Protein AF-A0A1I6XW20-F1 (afdb_monomer)

Foldseek 3Di:
DPPVLVVLLLLLLVLLLLLLVLQLVVQLLVQLVVCLPPPDALVVSNVCSLVVSVVVSVVVLVVLVVVVVPFDSVDPVRSVVSSVVSVVSSVVSVVVVVCVVVVVVVVPDPSSVVSVVSNCVSCVVVVVVSCCPRVVVSVVVSVVSSVCSVVVVVVVVVVVD

Radius of gyration: 19.35 Å; Cα contacts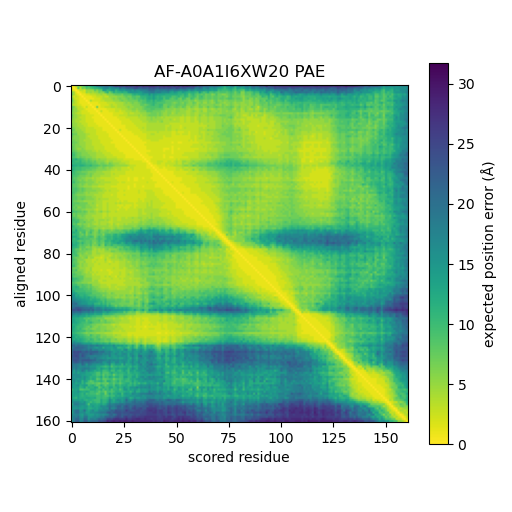 (8 Å, |Δi|>4): 93; chains: 1; bounding box: 54×22×50 Å

Structure (mmCIF, N/CA/C/O backbone):
data_AF-A0A1I6XW20-F1
#
_entry.id   AF-A0A1I6XW20-F1
#
loop_
_atom_site.group_PDB
_atom_site.id
_atom_site.type_symbol
_atom_site.label_atom_id
_atom_site.label_alt_id
_atom_site.label_comp_id
_atom_site.label_asym_id
_atom_site.label_entity_id
_atom_site.label_seq_id
_atom_site.pdbx_PDB_ins_code
_atom_site.Cartn_x
_atom_site.Cartn_y
_atom_site.Cartn_z
_atom_site.occupancy
_atom_site.B_iso_or_equiv
_atom_site.auth_seq_id
_atom_site.auth_comp_id
_atom_site.auth_asym_id
_atom_site.auth_atom_id
_atom_site.pdbx_PDB_model_num
ATOM 1 N N . MET A 1 1 ? -22.582 6.236 25.101 1.00 52.31 1 MET A N 1
ATOM 2 C CA . MET A 1 1 ? -21.215 5.879 24.655 1.00 52.31 1 MET A CA 1
ATOM 3 C C . MET A 1 1 ? -20.241 6.842 25.323 1.00 52.31 1 MET A C 1
ATOM 5 O O . MET A 1 1 ? -20.514 8.036 25.295 1.00 52.31 1 MET A O 1
ATOM 9 N N . THR A 1 2 ? -19.174 6.378 25.984 1.00 62.19 2 THR A N 1
ATOM 10 C CA . THR A 1 2 ? -18.176 7.314 26.531 1.00 62.19 2 THR A CA 1
ATOM 11 C C . THR A 1 2 ? -17.328 7.867 25.378 1.00 62.19 2 THR A C 1
ATOM 13 O O . THR A 1 2 ? -16.893 7.077 24.535 1.00 62.19 2 THR A O 1
ATOM 16 N N . PRO A 1 3 ? -17.060 9.184 25.323 1.00 65.00 3 PRO A N 1
ATOM 17 C CA . PRO A 1 3 ? -16.292 9.811 24.238 1.00 65.00 3 PRO A CA 1
ATOM 18 C C . PRO A 1 3 ? -14.964 9.096 23.936 1.00 65.00 3 PRO A C 1
ATOM 20 O O . PRO A 1 3 ? -14.566 8.939 22.785 1.00 65.00 3 PRO A O 1
ATOM 23 N N . ASN A 1 4 ? -14.322 8.560 24.977 1.00 64.31 4 ASN A N 1
ATOM 24 C CA . ASN A 1 4 ? -13.045 7.853 24.890 1.00 64.31 4 ASN A CA 1
ATOM 25 C C . ASN A 1 4 ? -13.105 6.544 24.079 1.00 64.31 4 ASN A C 1
ATOM 27 O O . ASN A 1 4 ? -12.117 6.189 23.438 1.00 64.31 4 ASN A O 1
ATOM 31 N N . LYS A 1 5 ? -14.240 5.825 24.081 1.00 66.31 5 LYS A N 1
ATOM 32 C CA . LYS A 1 5 ? -14.397 4.576 23.310 1.00 66.31 5 LYS A CA 1
ATOM 33 C C . LYS A 1 5 ? -14.511 4.874 21.813 1.00 66.31 5 LYS A C 1
ATOM 35 O O . LYS A 1 5 ? -13.824 4.251 21.008 1.00 66.31 5 LYS A O 1
ATOM 40 N N . THR A 1 6 ? -15.306 5.883 21.456 1.00 67.00 6 THR A N 1
ATOM 41 C CA . THR A 1 6 ? -15.482 6.346 20.071 1.00 67.00 6 THR A CA 1
ATOM 42 C C . THR A 1 6 ? -14.168 6.854 19.482 1.00 67.00 6 THR A C 1
ATOM 44 O O . THR A 1 6 ? -13.793 6.460 18.380 1.00 67.00 6 THR A O 1
ATOM 47 N N . ILE A 1 7 ? -13.423 7.665 20.242 1.00 67.50 7 ILE A N 1
ATOM 48 C CA . ILE A 1 7 ? -12.107 8.175 19.829 1.00 67.50 7 ILE A CA 1
ATOM 49 C C . ILE A 1 7 ? -11.114 7.023 19.615 1.00 67.50 7 ILE A C 1
ATOM 51 O O . ILE A 1 7 ? -10.390 7.016 18.621 1.00 67.50 7 ILE A O 1
ATOM 55 N N . GLY A 1 8 ? -11.097 6.018 20.498 1.00 66.44 8 GLY A N 1
ATOM 56 C CA . GLY A 1 8 ? -10.204 4.862 20.365 1.00 66.44 8 GLY A CA 1
ATOM 57 C C . GLY A 1 8 ? -10.475 4.013 19.117 1.00 66.44 8 GLY A C 1
ATOM 58 O O . GLY A 1 8 ? -9.537 3.544 18.468 1.00 66.44 8 GLY A O 1
ATOM 59 N N . LEU A 1 9 ? -11.743 3.845 18.741 1.00 69.50 9 LEU A N 1
ATOM 60 C CA . LEU A 1 9 ? -12.136 3.102 17.541 1.00 69.50 9 LEU A CA 1
ATOM 61 C C . LEU A 1 9 ? -11.868 3.879 16.254 1.00 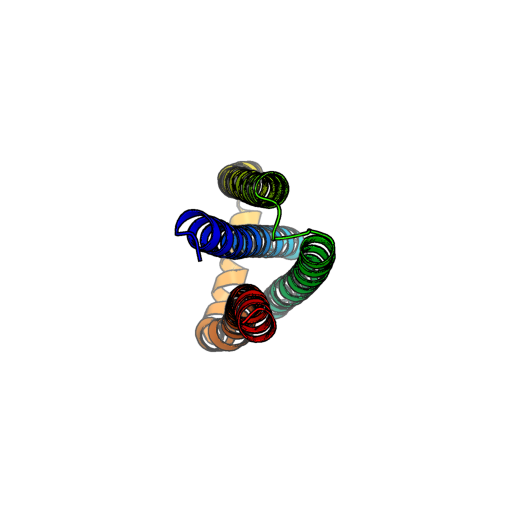69.50 9 LEU A C 1
ATOM 63 O O . LEU A 1 9 ? -11.307 3.312 15.318 1.00 69.50 9 LEU A O 1
ATOM 67 N N . LEU A 1 10 ? -12.188 5.177 16.230 1.00 71.62 10 LEU A N 1
ATOM 68 C CA . LEU A 1 10 ? -11.831 6.057 15.116 1.00 71.62 10 LEU A CA 1
ATOM 69 C C . LEU A 1 10 ? -10.316 6.086 14.911 1.00 71.62 10 LEU A C 1
ATOM 71 O O . LEU A 1 10 ? -9.848 5.877 13.796 1.00 71.62 10 LEU A O 1
ATOM 75 N N . GLY A 1 11 ? -9.545 6.244 15.990 1.00 69.38 11 GLY A N 1
ATOM 76 C CA . GLY A 1 11 ? -8.086 6.184 15.940 1.00 69.38 11 GLY A CA 1
ATOM 77 C C . GLY A 1 11 ? -7.578 4.851 15.388 1.00 69.38 11 GLY A C 1
ATOM 78 O O . GLY A 1 11 ? -6.722 4.833 14.511 1.00 69.38 11 GLY A O 1
ATOM 79 N N . THR A 1 12 ? -8.151 3.729 15.833 1.00 73.31 12 THR A N 1
ATOM 80 C CA . THR A 1 12 ? -7.794 2.395 15.323 1.00 73.31 12 THR A CA 1
ATOM 81 C C . THR A 1 12 ? -8.096 2.253 13.828 1.00 73.31 12 THR A C 1
ATOM 83 O O . THR A 1 12 ? -7.262 1.738 13.087 1.00 73.31 12 THR A O 1
ATOM 86 N N . GLY A 1 13 ? -9.257 2.730 13.369 1.00 73.25 13 GLY A N 1
ATOM 87 C CA . GLY A 1 13 ? -9.634 2.700 11.954 1.00 73.25 13 GLY A CA 1
ATOM 88 C C . GLY A 1 13 ? -8.736 3.576 11.080 1.00 73.25 13 GLY A C 1
ATOM 89 O O . GLY A 1 13 ? -8.285 3.125 10.027 1.00 73.25 13 GLY A O 1
ATOM 90 N N . ILE A 1 14 ? -8.421 4.790 11.541 1.00 77.00 14 ILE A N 1
ATOM 91 C CA . ILE A 1 14 ? -7.526 5.724 10.845 1.00 77.00 14 ILE A CA 1
ATOM 92 C C . ILE A 1 14 ? -6.126 5.124 10.721 1.00 77.00 14 ILE A C 1
ATOM 94 O O . ILE A 1 14 ? -5.604 5.033 9.611 1.00 77.00 14 ILE A O 1
ATOM 98 N N . PHE A 1 15 ? -5.529 4.660 11.824 1.00 74.12 15 PHE A N 1
ATOM 99 C CA . PHE A 1 15 ? -4.183 4.088 11.771 1.00 74.12 15 PHE A CA 1
ATOM 100 C C . PHE A 1 15 ? -4.137 2.797 10.964 1.00 74.12 15 PHE A C 1
ATOM 102 O O . PHE A 1 15 ? -3.188 2.612 10.217 1.00 74.12 15 PHE A O 1
ATOM 109 N N . LEU A 1 16 ? -5.170 1.952 11.008 1.00 78.06 16 LEU A N 1
ATOM 110 C CA . LEU A 1 16 ? -5.253 0.795 10.117 1.00 78.06 16 LEU A CA 1
ATOM 111 C C . LEU A 1 16 ? -5.231 1.216 8.637 1.00 78.06 16 LEU A C 1
ATOM 113 O O . LEU A 1 16 ? -4.486 0.628 7.855 1.00 78.06 16 LEU A O 1
ATOM 117 N N . CYS A 1 17 ? -6.000 2.239 8.251 1.00 76.06 17 CYS A N 1
ATOM 118 C CA . CYS A 1 17 ? -6.006 2.743 6.874 1.00 76.06 17 CYS A CA 1
ATOM 119 C C . CYS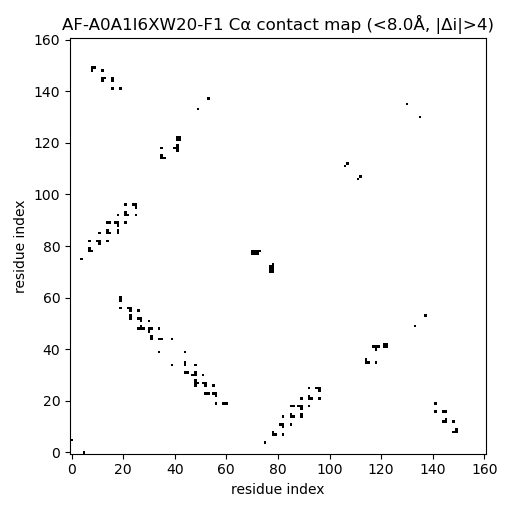 A 1 17 ? -4.643 3.317 6.469 1.00 76.06 17 CYS A C 1
ATOM 121 O O . CYS A 1 17 ? -4.140 2.999 5.391 1.00 76.06 17 CYS A O 1
ATOM 123 N N . LEU A 1 18 ? -4.025 4.114 7.344 1.00 76.81 18 LEU A N 1
ATOM 124 C CA . LEU A 1 18 ? -2.707 4.705 7.110 1.00 76.81 18 LEU A CA 1
ATOM 125 C C . LEU A 1 18 ? -1.606 3.640 7.022 1.00 76.81 18 LEU A C 1
ATOM 127 O O . LEU A 1 18 ? -0.745 3.717 6.151 1.00 76.81 18 LEU A O 1
ATOM 131 N N . THR A 1 19 ? -1.644 2.618 7.880 1.00 80.81 19 THR A N 1
ATOM 132 C CA . THR A 1 19 ? -0.717 1.482 7.824 1.00 80.81 19 THR A CA 1
ATOM 133 C C . THR A 1 19 ? -0.876 0.713 6.517 1.00 80.81 19 THR A C 1
ATOM 135 O O . THR A 1 19 ? 0.121 0.418 5.865 1.00 80.81 19 THR A O 1
ATOM 138 N N . LEU A 1 20 ? -2.112 0.417 6.097 1.00 79.56 20 LEU A N 1
ATOM 139 C CA . LEU A 1 20 ? -2.363 -0.259 4.821 1.00 79.56 20 LEU A CA 1
ATOM 140 C C . LEU A 1 20 ? -1.879 0.582 3.636 1.00 79.56 20 LEU A C 1
ATOM 142 O O . LEU A 1 20 ? -1.271 0.038 2.724 1.00 79.56 20 LEU A O 1
ATOM 146 N N . GLN A 1 21 ? -2.067 1.904 3.671 1.00 78.75 21 GLN A N 1
ATOM 147 C CA . GLN A 1 21 ? -1.520 2.805 2.657 1.00 78.75 21 GLN A CA 1
ATOM 148 C C . GLN A 1 21 ? 0.014 2.798 2.627 1.00 78.75 21 GLN A C 1
ATOM 150 O O . GLN A 1 21 ? 0.590 2.750 1.543 1.00 78.75 21 GLN A O 1
ATOM 155 N N . GLY A 1 22 ? 0.673 2.817 3.787 1.00 80.69 22 GLY A N 1
ATOM 156 C CA . GLY A 1 22 ? 2.131 2.722 3.868 1.00 80.69 22 GLY A CA 1
ATOM 157 C C . GLY A 1 22 ? 2.655 1.415 3.271 1.00 80.69 22 GLY A C 1
ATOM 158 O O . GLY A 1 22 ? 3.570 1.433 2.451 1.00 80.69 22 GLY A O 1
ATOM 159 N N . PHE A 1 23 ? 2.031 0.285 3.616 1.00 83.94 23 PHE A N 1
ATOM 160 C CA . PHE A 1 23 ? 2.388 -1.017 3.049 1.00 83.94 23 PHE A CA 1
ATOM 161 C C . PHE A 1 23 ? 2.129 -1.106 1.547 1.00 83.94 23 PHE A C 1
ATOM 163 O O . PHE A 1 23 ? 2.976 -1.636 0.838 1.00 83.94 23 PHE A O 1
ATOM 170 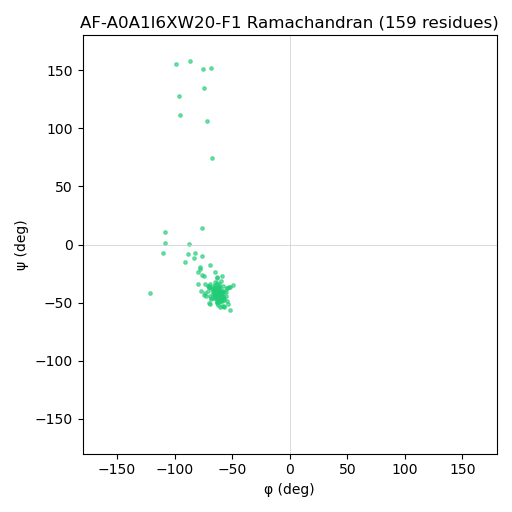N N . SER A 1 24 ? 1.011 -0.558 1.070 1.00 82.69 24 SER A N 1
ATOM 171 C CA . SER A 1 24 ? 0.678 -0.457 -0.354 1.00 82.69 24 SER A CA 1
ATOM 172 C C . SER A 1 24 ? 1.803 0.184 -1.149 1.00 82.69 24 SER A C 1
ATOM 174 O O . SER A 1 24 ? 2.378 -0.433 -2.046 1.00 82.69 24 SER A O 1
ATOM 176 N N . PHE A 1 25 ? 2.181 1.395 -0.734 1.00 81.31 25 PHE A N 1
ATOM 177 C CA . PHE A 1 25 ? 3.212 2.187 -1.381 1.00 81.31 25 PHE A CA 1
ATOM 178 C C . PHE A 1 25 ? 4.555 1.453 -1.388 1.00 81.31 25 PHE A C 1
ATOM 180 O O . PHE A 1 25 ? 5.195 1.347 -2.434 1.00 81.31 25 PHE A O 1
ATOM 187 N N . LEU A 1 26 ? 4.949 0.882 -0.244 1.00 84.44 26 LEU A N 1
ATOM 188 C CA . LEU A 1 26 ? 6.184 0.107 -0.123 1.00 84.44 26 LEU A CA 1
ATOM 189 C C . LEU A 1 26 ? 6.178 -1.119 -1.035 1.00 84.44 26 LEU A C 1
ATOM 191 O O . LEU A 1 26 ? 7.135 -1.331 -1.770 1.00 84.44 26 LEU A O 1
ATOM 195 N N . SER A 1 27 ? 5.106 -1.913 -1.013 1.00 87.56 27 SER A N 1
ATOM 196 C CA . SER A 1 27 ? 5.010 -3.121 -1.835 1.00 87.56 27 SER A CA 1
ATOM 197 C C . SER A 1 27 ? 5.025 -2.807 -3.328 1.00 87.56 27 SER A C 1
ATOM 199 O O . SER A 1 27 ? 5.743 -3.472 -4.069 1.00 87.56 27 SER A O 1
ATOM 201 N N . PHE A 1 28 ? 4.331 -1.748 -3.754 1.00 86.25 28 PHE A N 1
ATOM 202 C CA . PHE A 1 28 ? 4.346 -1.302 -5.142 1.00 86.25 28 PHE A CA 1
ATOM 203 C C . PHE A 1 28 ? 5.748 -0.876 -5.563 1.00 86.25 28 PHE A C 1
ATOM 205 O O . PHE A 1 28 ? 6.247 -1.329 -6.587 1.00 86.25 28 PHE A O 1
ATOM 212 N N . THR A 1 29 ? 6.397 -0.054 -4.739 1.00 83.94 29 THR A N 1
ATOM 213 C CA . THR A 1 29 ? 7.736 0.468 -5.020 1.00 83.94 29 THR A CA 1
ATOM 214 C C . THR A 1 29 ? 8.763 -0.654 -5.105 1.00 83.94 29 THR A C 1
ATOM 216 O O . THR A 1 29 ? 9.532 -0.704 -6.056 1.00 83.94 29 THR A O 1
ATOM 219 N N . ILE A 1 30 ? 8.734 -1.602 -4.164 1.00 87.56 30 ILE A N 1
ATOM 220 C CA . ILE A 1 30 ? 9.638 -2.757 -4.163 1.00 87.56 30 ILE A CA 1
ATOM 221 C C . ILE A 1 30 ? 9.401 -3.637 -5.396 1.00 87.56 30 ILE A C 1
ATOM 223 O O . ILE A 1 30 ? 10.359 -4.046 -6.047 1.00 87.56 30 ILE A O 1
ATOM 227 N N . LEU A 1 31 ? 8.141 -3.939 -5.730 1.00 90.19 31 LEU A N 1
ATOM 228 C CA . LEU A 1 31 ? 7.823 -4.745 -6.910 1.00 90.19 31 LEU A CA 1
ATOM 229 C C . LEU A 1 31 ? 8.267 -4.047 -8.197 1.00 90.19 31 LEU A C 1
ATOM 231 O O . LEU A 1 31 ? 8.879 -4.687 -9.046 1.00 90.19 31 LEU A O 1
ATOM 235 N N . GLU A 1 32 ? 8.022 -2.742 -8.318 1.00 88.62 32 GLU A N 1
ATOM 236 C CA . GLU A 1 32 ? 8.485 -1.947 -9.453 1.00 88.62 32 GLU A CA 1
ATOM 237 C C . GLU A 1 32 ? 10.011 -1.978 -9.562 1.00 88.62 32 GLU A C 1
ATOM 239 O O . GLU A 1 32 ? 10.536 -2.271 -10.632 1.00 88.62 32 GLU A O 1
ATOM 244 N N . GLU A 1 33 ? 10.730 -1.745 -8.462 1.00 87.25 33 GLU A N 1
ATOM 245 C CA . GLU A 1 33 ? 12.194 -1.773 -8.440 1.00 87.25 33 GLU A CA 1
ATOM 246 C C . GLU A 1 33 ? 12.769 -3.129 -8.846 1.00 87.25 33 GLU A C 1
ATOM 248 O O . GLU A 1 33 ? 13.720 -3.178 -9.623 1.00 87.25 33 GLU A O 1
ATOM 253 N N . ILE A 1 34 ? 12.175 -4.230 -8.385 1.00 89.19 34 ILE A N 1
ATOM 254 C CA . ILE A 1 34 ? 12.590 -5.582 -8.779 1.00 89.19 34 ILE A CA 1
ATOM 255 C C . ILE A 1 34 ? 12.332 -5.812 -10.274 1.00 89.19 34 ILE A C 1
ATOM 257 O O . ILE A 1 34 ? 13.171 -6.372 -10.980 1.00 89.19 34 ILE A O 1
ATOM 261 N N . LEU A 1 35 ? 11.168 -5.389 -10.765 1.00 91.75 35 LEU A N 1
ATOM 262 C CA . LEU A 1 35 ? 10.730 -5.642 -12.135 1.00 91.75 35 LEU A CA 1
ATOM 263 C C . LEU A 1 35 ? 11.386 -4.718 -13.167 1.00 91.75 35 LEU A C 1
ATOM 265 O O . LEU A 1 35 ? 11.458 -5.096 -14.336 1.00 91.75 35 LEU A O 1
ATOM 269 N N . LEU A 1 36 ? 11.915 -3.561 -12.765 1.00 89.94 36 LEU A N 1
ATOM 270 C CA . LEU A 1 36 ? 12.624 -2.629 -13.650 1.00 89.94 36 LEU A CA 1
ATOM 271 C C . LEU A 1 36 ? 13.849 -3.250 -14.335 1.00 89.94 36 LEU A C 1
ATOM 273 O O . LEU A 1 36 ? 14.202 -2.837 -15.434 1.00 89.94 36 LEU A O 1
ATOM 277 N N . PHE A 1 37 ? 14.476 -4.257 -13.722 1.00 87.56 37 PHE A N 1
ATOM 278 C CA . PHE A 1 37 ? 15.618 -4.974 -14.304 1.00 87.56 37 PHE A CA 1
ATOM 279 C C . PHE A 1 37 ? 15.211 -6.156 -15.198 1.00 87.56 37 PHE A C 1
ATOM 281 O O . PHE A 1 37 ? 16.068 -6.869 -15.721 1.00 87.56 37 PHE A O 1
ATOM 288 N N . SER A 1 38 ? 13.911 -6.400 -15.359 1.00 89.81 38 SER A N 1
ATOM 289 C CA . SER A 1 38 ? 13.393 -7.463 -16.219 1.00 89.81 38 SER A CA 1
ATOM 290 C C . SER A 1 38 ? 13.238 -6.982 -17.671 1.00 89.81 38 SER A C 1
ATOM 292 O O . SER A 1 38 ? 13.085 -5.787 -17.912 1.00 89.81 38 SER A O 1
ATOM 294 N N . PRO A 1 39 ? 13.206 -7.891 -18.663 1.00 90.50 39 PRO A N 1
ATOM 295 C CA . PRO A 1 39 ? 12.953 -7.532 -20.063 1.00 90.50 39 PRO A CA 1
ATOM 296 C C . PRO A 1 39 ? 11.469 -7.219 -20.354 1.00 90.50 39 PRO A C 1
ATOM 298 O O . PRO A 1 39 ? 11.048 -7.238 -21.511 1.00 90.50 39 PRO A O 1
ATOM 301 N N . LEU A 1 40 ? 10.642 -7.008 -19.325 1.00 91.94 40 LEU A N 1
ATOM 302 C CA . LEU A 1 40 ? 9.212 -6.756 -19.479 1.00 91.94 40 LEU A CA 1
ATOM 303 C C . LEU A 1 40 ? 8.948 -5.334 -19.983 1.00 91.94 40 LEU A C 1
ATOM 305 O O . LEU A 1 40 ? 9.692 -4.398 -19.701 1.00 91.94 40 LEU A O 1
ATOM 309 N N . SER A 1 41 ? 7.838 -5.156 -20.704 1.00 91.00 41 SER A N 1
ATOM 310 C CA . SER A 1 41 ? 7.399 -3.821 -21.108 1.00 91.00 41 SER A CA 1
ATOM 311 C C . SER A 1 41 ? 6.944 -2.998 -19.889 1.00 91.00 41 SER A C 1
ATOM 313 O O . SER A 1 41 ? 6.412 -3.574 -18.932 1.00 91.00 41 SER A O 1
ATOM 315 N N . PRO A 1 42 ? 7.057 -1.655 -19.922 1.00 88.75 42 PRO A N 1
ATOM 316 C CA . PRO A 1 42 ? 6.639 -0.791 -18.812 1.00 88.75 42 PRO A CA 1
ATOM 317 C C . PRO A 1 42 ? 5.206 -1.041 -18.332 1.00 88.75 42 PRO A C 1
ATOM 319 O O . PRO A 1 42 ? 4.927 -1.034 -17.136 1.00 88.75 42 PRO A O 1
ATOM 322 N N . MET A 1 43 ? 4.299 -1.343 -19.264 1.00 86.38 43 MET A N 1
ATOM 323 C CA . MET A 1 43 ? 2.900 -1.630 -18.956 1.00 86.38 43 MET A CA 1
ATOM 324 C C . MET A 1 43 ? 2.718 -2.940 -18.178 1.00 86.38 43 MET A C 1
ATOM 326 O O . MET A 1 43 ? 1.886 -3.002 -17.272 1.00 86.38 43 MET A O 1
ATOM 330 N N . LEU A 1 44 ? 3.499 -3.979 -18.498 1.00 88.06 44 LEU A N 1
ATOM 331 C CA . LEU A 1 44 ? 3.481 -5.237 -17.750 1.00 88.06 44 LEU A CA 1
ATOM 332 C C . LEU A 1 44 ? 4.115 -5.073 -16.370 1.00 88.06 44 LEU A C 1
ATOM 334 O O . LEU A 1 44 ? 3.570 -5.600 -15.405 1.00 88.06 44 LEU A O 1
ATOM 338 N N . ILE A 1 45 ? 5.210 -4.313 -16.268 1.00 90.38 45 ILE A N 1
ATOM 339 C CA . ILE A 1 45 ? 5.839 -3.977 -14.984 1.00 90.38 45 ILE A CA 1
ATOM 340 C C . ILE A 1 45 ? 4.818 -3.288 -14.077 1.00 90.38 45 ILE A C 1
ATOM 342 O O . ILE A 1 45 ? 4.543 -3.779 -12.985 1.00 90.38 45 ILE A O 1
ATOM 346 N N . TYR A 1 46 ? 4.185 -2.216 -14.564 1.00 86.62 46 TYR A N 1
ATOM 347 C CA . TYR A 1 46 ? 3.153 -1.498 -13.820 1.00 86.62 46 TYR A CA 1
ATOM 348 C C . TYR A 1 46 ? 1.994 -2.417 -13.419 1.00 86.62 46 TYR A C 1
ATOM 350 O O . TYR A 1 46 ? 1.598 -2.438 -12.256 1.00 86.62 46 TYR A O 1
ATOM 358 N N . GLY A 1 47 ? 1.472 -3.213 -14.360 1.00 84.62 47 GLY A N 1
ATOM 359 C CA . GLY A 1 47 ? 0.369 -4.135 -14.099 1.00 84.62 47 GLY A CA 1
ATOM 360 C C . GLY A 1 47 ? 0.705 -5.154 -13.011 1.00 84.62 47 GLY A C 1
ATOM 361 O O . GLY A 1 47 ? -0.063 -5.316 -12.066 1.00 84.62 47 GLY A O 1
ATOM 362 N N . ILE A 1 48 ? 1.863 -5.811 -13.098 1.00 89.19 48 ILE A N 1
ATOM 363 C CA . ILE A 1 48 ? 2.290 -6.803 -12.103 1.00 89.19 48 ILE A CA 1
ATOM 364 C C . ILE A 1 48 ? 2.518 -6.137 -10.743 1.00 89.19 48 ILE A C 1
ATOM 366 O O . ILE A 1 48 ? 2.035 -6.664 -9.741 1.00 89.19 48 ILE A O 1
ATOM 370 N N . SER A 1 49 ? 3.178 -4.976 -10.691 1.00 88.75 49 SER A N 1
ATOM 371 C CA . SER A 1 49 ? 3.363 -4.227 -9.442 1.00 88.75 49 SER A CA 1
ATOM 372 C C . SER A 1 49 ? 2.029 -3.836 -8.816 1.00 88.75 49 SER A C 1
ATOM 374 O O . SER A 1 49 ? 1.823 -4.014 -7.620 1.00 88.75 49 SER A O 1
ATOM 376 N N . ALA A 1 50 ? 1.084 -3.356 -9.620 1.00 83.12 50 ALA A N 1
ATOM 377 C CA . ALA A 1 50 ? -0.219 -2.916 -9.154 1.00 83.12 50 ALA A CA 1
ATOM 378 C C . ALA A 1 50 ? -1.109 -4.070 -8.663 1.00 83.12 50 ALA A C 1
ATOM 380 O O . ALA A 1 50 ? -1.616 -4.028 -7.541 1.00 83.12 50 ALA A O 1
ATOM 381 N N . TYR A 1 51 ? -1.281 -5.128 -9.463 1.00 84.81 51 TYR A N 1
ATOM 382 C CA . TYR A 1 51 ? -2.079 -6.295 -9.068 1.00 84.81 51 TYR A CA 1
ATOM 383 C C . TYR A 1 51 ? -1.407 -7.103 -7.952 1.00 84.81 51 TYR A C 1
ATOM 385 O O . TYR A 1 51 ? -2.096 -7.637 -7.082 1.00 84.81 51 TYR A O 1
ATOM 393 N N . GLY A 1 52 ? -0.072 -7.165 -7.940 1.00 87.19 52 GLY A N 1
ATOM 394 C CA . GLY A 1 52 ? 0.705 -7.759 -6.855 1.00 87.19 52 GLY A CA 1
ATOM 395 C C . GLY A 1 52 ? 0.478 -7.024 -5.535 1.00 87.19 52 GLY A C 1
ATOM 396 O O . GLY A 1 52 ? 0.162 -7.660 -4.528 1.00 87.19 52 GLY A O 1
ATOM 397 N N . THR A 1 53 ? 0.532 -5.690 -5.558 1.00 86.19 53 THR A N 1
ATOM 398 C CA . THR A 1 53 ? 0.192 -4.842 -4.408 1.00 86.19 53 THR A CA 1
ATOM 399 C C . THR A 1 53 ? -1.254 -5.030 -3.967 1.00 86.19 53 THR A C 1
ATOM 401 O O . THR A 1 53 ? -1.495 -5.248 -2.783 1.00 86.19 53 THR A O 1
ATOM 404 N N . LEU A 1 54 ? -2.220 -5.035 -4.891 1.00 82.69 54 LEU A N 1
ATOM 405 C CA . LEU A 1 54 ? -3.634 -5.274 -4.575 1.00 82.69 54 LEU A CA 1
ATOM 406 C C . LEU A 1 54 ? -3.837 -6.625 -3.867 1.00 82.69 54 LEU A C 1
ATOM 408 O O . LEU A 1 54 ? -4.545 -6.712 -2.862 1.00 82.69 54 LEU A O 1
ATOM 412 N N . LEU A 1 55 ? -3.213 -7.692 -4.374 1.00 85.44 55 LEU A N 1
ATOM 413 C CA . LEU A 1 55 ? -3.300 -9.019 -3.768 1.00 85.44 55 LEU A CA 1
ATOM 414 C C . LEU A 1 55 ? -2.681 -9.027 -2.365 1.00 85.44 55 LEU A C 1
ATOM 416 O O . LEU A 1 55 ? -3.271 -9.572 -1.430 1.00 85.44 55 LEU A O 1
ATOM 420 N N . PHE A 1 56 ? -1.517 -8.397 -2.206 1.00 86.06 56 PHE A N 1
ATOM 421 C CA . PHE A 1 56 ? -0.845 -8.256 -0.919 1.00 86.06 56 PHE A CA 1
ATOM 422 C C . PHE A 1 56 ? -1.700 -7.482 0.095 1.00 86.06 56 PHE A C 1
ATOM 424 O O . PHE A 1 56 ? -1.889 -7.938 1.227 1.00 86.06 56 PHE A O 1
ATOM 431 N N . GLU A 1 57 ? -2.295 -6.363 -0.317 1.00 81.94 57 GLU A N 1
ATOM 432 C CA . GLU A 1 57 ? -3.230 -5.592 0.501 1.00 81.94 57 GLU A CA 1
ATOM 433 C C . GLU A 1 57 ? -4.451 -6.414 0.910 1.00 81.94 57 GLU A C 1
ATOM 435 O O . GLU A 1 57 ? -4.857 -6.372 2.071 1.00 81.94 57 GLU A O 1
ATOM 440 N N . LEU A 1 58 ? -5.032 -7.186 -0.011 1.00 81.44 58 LEU A N 1
ATOM 441 C CA . LEU A 1 58 ? -6.198 -8.017 0.274 1.00 81.44 58 LEU A CA 1
ATOM 442 C C . LEU A 1 58 ? -5.873 -9.090 1.324 1.00 81.44 58 LEU A C 1
ATOM 444 O O . LEU A 1 58 ? -6.673 -9.339 2.231 1.00 81.44 58 LEU A O 1
ATOM 448 N N . LEU A 1 59 ? -4.677 -9.680 1.266 1.00 85.31 59 LEU A N 1
ATOM 449 C CA . LEU A 1 59 ? -4.195 -10.618 2.282 1.00 85.31 59 LEU A CA 1
ATOM 450 C C . LEU A 1 59 ? -3.990 -9.935 3.642 1.00 85.31 59 LEU A C 1
ATOM 452 O O . LEU A 1 59 ? -4.454 -10.456 4.664 1.00 85.31 59 LEU A O 1
ATOM 456 N N . LEU A 1 60 ? -3.358 -8.756 3.664 1.00 82.50 60 LEU A N 1
ATOM 457 C CA . LEU A 1 60 ? -3.196 -7.956 4.881 1.00 82.50 60 LEU A CA 1
ATOM 458 C C . LEU A 1 60 ? -4.545 -7.549 5.478 1.00 82.50 60 LEU A C 1
ATOM 460 O O . LEU A 1 60 ? -4.729 -7.617 6.694 1.00 82.50 60 LEU A O 1
ATOM 464 N N . PHE A 1 61 ? -5.511 -7.189 4.637 1.00 76.56 61 PHE A N 1
ATOM 465 C CA . PHE A 1 61 ? -6.867 -6.847 5.042 1.00 76.56 61 PHE A CA 1
ATOM 466 C C . PHE A 1 61 ? -7.579 -8.035 5.694 1.00 76.56 61 PHE A C 1
ATOM 468 O O . PHE A 1 61 ? -8.092 -7.917 6.811 1.00 76.56 61 PHE A O 1
ATOM 475 N N . VAL A 1 62 ? -7.568 -9.205 5.049 1.00 81.19 62 VAL A N 1
ATOM 476 C CA . VAL A 1 62 ? -8.158 -10.430 5.610 1.00 81.19 62 VAL A CA 1
ATOM 477 C C . VAL A 1 62 ? -7.494 -10.788 6.942 1.00 81.19 62 VAL A C 1
ATOM 479 O O . VAL A 1 62 ? -8.180 -11.172 7.896 1.00 81.19 62 VAL A O 1
ATOM 482 N N . TYR A 1 63 ? -6.172 -10.632 7.042 1.00 82.81 63 TYR A N 1
ATOM 483 C CA . TYR A 1 63 ? -5.433 -10.844 8.283 1.00 82.81 63 TYR A CA 1
ATOM 484 C C . TYR A 1 63 ? -5.851 -9.856 9.384 1.00 82.81 63 TYR A C 1
ATOM 486 O O . TYR A 1 63 ? -6.199 -10.283 10.490 1.00 82.81 63 TYR A O 1
ATOM 494 N N . ALA A 1 64 ? -5.894 -8.555 9.084 1.00 75.94 64 ALA A N 1
ATOM 495 C CA . ALA A 1 64 ? -6.300 -7.513 10.022 1.00 75.94 64 ALA A CA 1
ATOM 496 C C . ALA A 1 64 ? -7.734 -7.738 10.526 1.00 75.94 64 ALA A C 1
ATOM 498 O O . ALA A 1 64 ? -7.966 -7.731 11.736 1.00 75.94 64 ALA A O 1
ATOM 499 N N . LEU A 1 65 ? -8.679 -8.055 9.634 1.00 74.62 65 LEU A N 1
ATOM 500 C CA . LEU A 1 65 ? -10.053 -8.396 10.009 1.00 74.62 65 LEU A CA 1
ATOM 501 C C . LEU A 1 65 ? -10.121 -9.609 10.939 1.00 74.62 65 LEU A C 1
ATOM 503 O O . LEU A 1 65 ? -10.836 -9.575 11.942 1.00 74.62 65 LEU A O 1
ATOM 507 N N . LYS A 1 66 ? -9.382 -10.684 10.635 1.00 77.38 66 LYS A N 1
ATOM 508 C CA . LYS A 1 66 ? -9.331 -11.876 11.496 1.00 77.38 66 LYS A CA 1
ATOM 509 C C . LYS A 1 66 ? -8.795 -11.543 12.886 1.00 77.38 66 LYS A C 1
ATOM 511 O O . LYS A 1 66 ? -9.281 -12.109 13.863 1.00 77.38 66 LYS A O 1
ATOM 516 N N . ARG A 1 67 ? -7.816 -10.640 12.993 1.00 75.31 67 ARG A N 1
ATOM 517 C CA . ARG A 1 67 ? -7.273 -10.197 14.286 1.00 75.31 67 ARG A CA 1
ATOM 518 C C . ARG A 1 67 ? -8.291 -9.349 15.039 1.00 75.31 67 ARG A C 1
ATOM 520 O O . ARG A 1 67 ? -8.612 -9.696 16.169 1.00 75.31 67 ARG A O 1
ATOM 527 N N . ILE A 1 68 ? -8.871 -8.334 14.400 1.00 71.62 68 ILE A N 1
ATOM 528 C CA . ILE A 1 68 ? -9.863 -7.433 15.011 1.00 71.62 68 ILE A CA 1
ATOM 529 C C . ILE A 1 68 ? -11.117 -8.192 15.466 1.00 71.62 68 ILE A C 1
ATOM 531 O O . ILE A 1 68 ? -11.673 -7.888 16.517 1.00 71.62 68 ILE A O 1
ATOM 535 N N . LYS A 1 69 ? -11.556 -9.228 14.737 1.00 69.44 69 LYS A N 1
ATOM 536 C CA . LYS A 1 69 ? -12.679 -10.083 15.163 1.00 69.44 69 LYS A CA 1
ATOM 537 C C . LYS A 1 69 ? -12.415 -10.859 16.457 1.00 69.44 69 LYS A C 1
ATOM 539 O O . LYS A 1 69 ? -13.374 -11.152 17.156 1.00 69.44 69 LYS A O 1
ATOM 544 N N . LYS A 1 70 ? -11.157 -11.190 16.766 1.00 71.06 70 LYS A N 1
ATOM 545 C CA . LYS A 1 70 ? -10.776 -11.916 17.992 1.00 71.06 70 LYS A CA 1
ATOM 546 C C . LYS A 1 70 ? -10.644 -11.008 19.214 1.00 71.06 70 LYS A C 1
ATOM 548 O O . LYS A 1 70 ? -10.406 -11.510 20.307 1.00 71.06 70 LYS A O 1
ATOM 553 N N . ILE A 1 71 ? -10.727 -9.695 19.027 1.00 68.94 71 ILE A N 1
ATOM 554 C CA . ILE A 1 71 ? -10.554 -8.723 20.098 1.00 68.94 71 ILE A CA 1
ATOM 555 C C . ILE A 1 71 ? -11.925 -8.337 20.637 1.00 68.94 71 ILE A C 1
ATOM 557 O O . ILE A 1 71 ? -12.805 -7.922 19.881 1.00 68.94 71 ILE A O 1
ATOM 561 N N . ASP A 1 72 ? -12.068 -8.449 21.954 1.00 67.19 72 ASP A N 1
ATOM 562 C CA . ASP A 1 72 ? -13.176 -7.860 22.689 1.00 67.19 72 ASP A CA 1
ATOM 563 C C . ASP A 1 72 ? -12.989 -6.332 22.731 1.00 67.19 72 ASP A C 1
ATOM 565 O O . ASP A 1 72 ? -12.081 -5.812 23.389 1.00 67.19 72 ASP A O 1
ATOM 569 N N . LEU A 1 73 ? -13.804 -5.622 21.946 1.00 65.06 73 LEU A N 1
ATOM 570 C CA . LEU A 1 73 ? -13.755 -4.163 21.799 1.00 65.06 73 LEU A CA 1
ATOM 571 C C . LEU A 1 73 ? -14.371 -3.434 23.005 1.00 65.06 73 LEU A C 1
ATOM 573 O O . LEU A 1 73 ? -14.205 -2.219 23.130 1.00 65.06 73 LEU A O 1
ATOM 577 N N . ASP A 1 74 ? -15.040 -4.159 23.905 1.00 64.19 74 ASP A N 1
ATOM 578 C CA . ASP A 1 74 ? -15.628 -3.597 25.121 1.00 64.19 74 ASP A CA 1
ATOM 579 C C . ASP A 1 74 ? -14.614 -3.463 26.259 1.00 64.19 74 ASP A C 1
ATOM 581 O O . ASP A 1 74 ? -14.870 -2.755 27.233 1.00 64.19 74 ASP A O 1
ATOM 585 N N . GLN A 1 75 ? -13.426 -4.059 26.113 1.00 67.56 75 GLN A N 1
ATOM 586 C CA . GLN A 1 75 ? -12.341 -3.960 27.084 1.00 67.56 75 GLN A CA 1
ATOM 587 C C . GLN A 1 75 ? -11.349 -2.839 26.711 1.00 67.56 75 GLN A C 1
ATOM 589 O O . GLN A 1 75 ? -10.565 -2.984 25.764 1.00 67.56 75 GLN A O 1
ATOM 594 N N . PRO A 1 76 ? -11.278 -1.738 27.491 1.00 65.44 76 PRO A N 1
ATOM 595 C CA . PRO A 1 76 ? -10.365 -0.622 27.228 1.00 65.44 76 PRO A CA 1
ATOM 596 C C . PRO A 1 76 ? -8.873 -1.001 27.094 1.00 65.44 76 PRO A C 1
ATOM 598 O O . PRO A 1 76 ? -8.194 -0.412 26.246 1.00 65.44 76 PRO A O 1
ATOM 601 N N . PRO A 1 77 ? -8.319 -1.962 27.871 1.00 68.44 77 PRO A N 1
ATOM 602 C CA . PRO A 1 77 ? -6.923 -2.386 27.726 1.00 68.44 77 PRO A CA 1
ATOM 603 C C . PRO A 1 77 ? -6.639 -3.051 26.374 1.00 68.44 77 PRO A C 1
ATOM 605 O O . PRO A 1 77 ? -5.580 -2.835 25.779 1.00 68.44 77 PRO A O 1
ATOM 608 N N . SER A 1 78 ? -7.598 -3.831 25.875 1.00 70.44 78 SER A N 1
ATOM 609 C CA . SER A 1 78 ? -7.499 -4.547 24.603 1.00 70.44 78 SER A CA 1
ATOM 610 C C . SER A 1 78 ? -7.527 -3.573 23.427 1.00 70.44 78 SER A C 1
ATOM 612 O O . SER A 1 78 ? -6.660 -3.649 22.558 1.00 70.44 78 SER A O 1
ATOM 614 N N . LEU A 1 79 ? -8.430 -2.585 23.448 1.00 68.69 79 LEU A N 1
ATOM 615 C CA . LEU A 1 79 ? -8.493 -1.534 22.426 1.00 68.69 79 LEU A CA 1
ATOM 616 C C . LEU A 1 79 ? -7.203 -0.698 22.378 1.00 68.69 79 LEU A C 1
ATOM 618 O O . LEU A 1 79 ? -6.656 -0.468 21.301 1.00 68.69 79 LEU A O 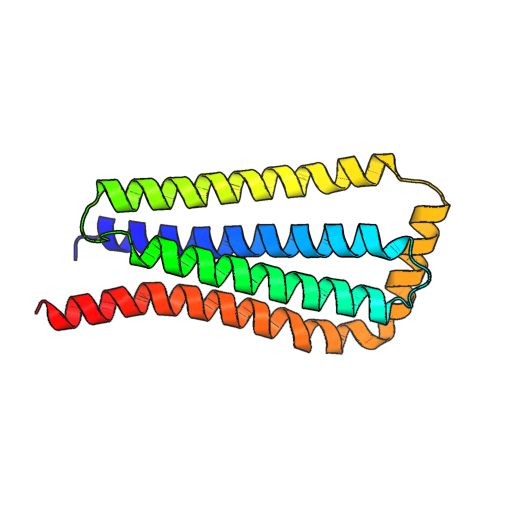1
ATOM 622 N N . LYS A 1 80 ? -6.660 -0.308 23.542 1.00 69.75 80 LYS A N 1
ATOM 623 C CA . LYS A 1 80 ? -5.378 0.414 23.617 1.00 69.75 80 LYS A CA 1
ATOM 624 C C . LYS A 1 80 ? -4.233 -0.386 22.997 1.00 69.75 80 LYS A C 1
ATOM 626 O O . LYS A 1 80 ? -3.442 0.174 22.246 1.00 69.75 80 LYS A O 1
ATOM 631 N N . ARG A 1 81 ? -4.139 -1.691 23.275 1.00 77.19 81 ARG A N 1
ATOM 632 C CA . ARG A 1 81 ? -3.087 -2.554 22.708 1.00 77.19 81 ARG A CA 1
ATOM 633 C C . ARG A 1 81 ? -3.157 -2.610 21.179 1.00 77.19 81 ARG A C 1
ATOM 635 O O . ARG A 1 81 ? -2.124 -2.577 20.515 1.00 77.19 81 ARG A O 1
ATOM 642 N N . VAL A 1 82 ? -4.364 -2.676 20.625 1.00 75.00 82 VAL A N 1
ATOM 643 C CA . VAL A 1 82 ? -4.600 -2.710 19.174 1.00 75.00 82 VAL A CA 1
ATOM 644 C C . VAL A 1 82 ? -4.236 -1.386 18.527 1.00 75.00 82 VAL A C 1
ATOM 646 O O . VAL A 1 82 ? -3.501 -1.378 17.543 1.00 75.00 82 VAL A O 1
ATOM 649 N N . PHE A 1 83 ? -4.679 -0.282 19.126 1.00 74.56 83 PHE A N 1
ATOM 650 C CA . PHE A 1 83 ? -4.296 1.059 18.708 1.00 74.56 83 PHE A CA 1
ATOM 651 C C . PHE A 1 83 ? -2.770 1.209 18.651 1.00 74.56 83 PHE A C 1
ATOM 653 O O . PHE A 1 83 ? -2.231 1.566 17.608 1.00 74.56 83 PHE A O 1
ATOM 660 N N . TRP A 1 84 ? -2.060 0.844 19.726 1.00 76.69 84 TRP A N 1
ATOM 661 C CA . TRP A 1 84 ? -0.596 0.897 19.759 1.00 76.69 84 TRP A CA 1
ATOM 662 C C . TRP A 1 84 ? 0.056 -0.016 18.721 1.00 76.69 84 TRP A C 1
ATOM 664 O O . TRP A 1 84 ? 1.058 0.364 18.128 1.00 76.69 84 TRP A O 1
ATOM 674 N N . THR A 1 85 ? -0.520 -1.190 18.456 1.00 81.94 85 THR A N 1
ATOM 675 C CA . THR A 1 85 ? -0.006 -2.103 17.424 1.00 81.94 85 THR A CA 1
ATOM 676 C C . THR A 1 85 ? -0.076 -1.462 16.037 1.00 81.94 85 THR A C 1
ATOM 678 O O . THR A 1 85 ? 0.916 -1.479 15.313 1.00 81.94 85 THR A O 1
ATOM 681 N N . PHE A 1 86 ? -1.216 -0.867 15.670 1.00 78.31 86 PHE A N 1
ATOM 682 C CA . PHE A 1 86 ? -1.357 -0.180 14.382 1.00 78.31 86 PHE A CA 1
ATOM 683 C C . PHE A 1 86 ? -0.530 1.101 14.312 1.00 78.31 86 PHE A C 1
ATOM 685 O O . PHE A 1 86 ? 0.070 1.371 13.280 1.00 78.31 86 PHE A O 1
ATOM 692 N N . LEU A 1 87 ? -0.415 1.844 15.413 1.00 76.25 87 LEU A N 1
ATOM 693 C CA . LEU A 1 87 ? 0.447 3.020 15.484 1.00 76.25 87 LEU A CA 1
ATOM 694 C C . LEU A 1 87 ? 1.924 2.655 15.268 1.00 76.25 87 LEU A C 1
ATOM 696 O O . LEU A 1 87 ? 2.599 3.291 14.465 1.00 76.25 87 LEU A O 1
ATOM 700 N N . ILE A 1 88 ? 2.421 1.604 15.927 1.00 81.81 88 ILE A N 1
ATOM 701 C CA . ILE A 1 88 ? 3.795 1.114 15.738 1.00 81.81 88 ILE A CA 1
ATOM 702 C C . ILE A 1 88 ? 3.995 0.620 14.304 1.00 81.81 88 ILE A C 1
ATOM 704 O O . ILE A 1 88 ? 4.997 0.958 13.679 1.00 81.81 88 ILE A O 1
ATOM 708 N N . ALA A 1 89 ? 3.040 -0.138 13.757 1.00 82.19 89 ALA A N 1
ATOM 709 C CA . ALA A 1 89 ? 3.112 -0.608 12.377 1.00 82.19 89 ALA A CA 1
ATOM 710 C C . ALA A 1 89 ? 3.122 0.561 11.379 1.00 82.19 89 ALA A C 1
ATOM 712 O O . ALA A 1 89 ? 3.909 0.554 10.438 1.00 82.19 89 ALA A O 1
ATOM 713 N N . PHE A 1 90 ? 2.310 1.595 11.610 1.00 81.19 90 PHE A N 1
ATOM 714 C CA . PHE A 1 90 ? 2.346 2.832 10.836 1.00 81.19 90 PHE A CA 1
ATOM 715 C C . PHE A 1 90 ? 3.723 3.500 10.913 1.00 81.19 90 PHE A C 1
ATOM 717 O O . PHE A 1 90 ? 4.325 3.743 9.870 1.00 81.19 90 PHE A O 1
ATOM 724 N N . ILE A 1 91 ? 4.263 3.731 12.113 1.00 81.44 91 ILE A N 1
ATOM 725 C CA . ILE A 1 91 ? 5.597 4.329 12.287 1.00 81.44 91 ILE A CA 1
ATOM 726 C C . ILE A 1 91 ? 6.652 3.516 11.532 1.00 81.44 91 ILE A C 1
ATOM 728 O O . ILE A 1 91 ? 7.458 4.087 10.803 1.00 81.44 91 ILE A O 1
ATOM 732 N N . PHE A 1 92 ? 6.609 2.188 11.635 1.00 85.06 92 PHE A N 1
ATOM 733 C CA . PHE A 1 92 ? 7.524 1.309 10.915 1.00 85.06 92 PHE A CA 1
ATOM 734 C C . PHE A 1 92 ? 7.408 1.471 9.394 1.00 85.06 92 PHE A C 1
ATOM 736 O O . PHE A 1 92 ? 8.426 1.616 8.722 1.00 85.06 92 PHE A O 1
ATOM 743 N N . THR A 1 93 ? 6.187 1.535 8.846 1.00 80.94 93 THR A N 1
ATOM 744 C CA . THR A 1 93 ? 6.002 1.813 7.410 1.00 80.94 93 THR A CA 1
ATOM 745 C C . THR A 1 93 ? 6.547 3.181 7.008 1.00 80.94 93 THR A C 1
ATOM 747 O O . THR A 1 93 ? 7.166 3.283 5.960 1.00 80.94 93 THR A O 1
ATOM 750 N N . GLN A 1 94 ? 6.398 4.219 7.839 1.00 78.62 94 GLN A N 1
ATOM 751 C CA . GLN A 1 94 ? 6.955 5.543 7.537 1.00 78.62 94 GLN A CA 1
ATOM 752 C C . GLN A 1 94 ? 8.485 5.530 7.530 1.00 78.62 94 GLN A C 1
ATOM 754 O O . GLN A 1 94 ? 9.095 6.094 6.626 1.00 78.62 94 GLN A O 1
ATOM 759 N N . VAL A 1 95 ? 9.107 4.851 8.499 1.00 84.12 95 VAL A N 1
ATOM 760 C CA . VAL A 1 95 ? 10.568 4.694 8.554 1.00 84.12 95 VAL A CA 1
ATOM 761 C C . VAL A 1 95 ? 11.076 3.959 7.317 1.00 84.12 95 VAL A C 1
ATOM 763 O O . VAL A 1 95 ? 12.024 4.417 6.688 1.00 84.12 95 VAL A O 1
ATOM 766 N N . LEU A 1 96 ? 10.432 2.856 6.927 1.00 82.31 96 LEU A N 1
ATOM 767 C CA . LEU A 1 96 ? 10.808 2.128 5.716 1.00 82.31 96 LEU A CA 1
ATOM 768 C C . LEU A 1 96 ? 10.631 2.976 4.452 1.00 82.31 96 LEU A C 1
ATOM 770 O O . LEU A 1 96 ? 11.528 2.995 3.616 1.00 82.31 96 LEU A O 1
ATOM 774 N N . SER A 1 97 ? 9.526 3.715 4.328 1.00 72.38 97 SER A N 1
ATOM 775 C CA . SER A 1 97 ? 9.303 4.618 3.192 1.00 72.38 97 SER A CA 1
ATOM 776 C C . SER A 1 97 ? 10.336 5.741 3.134 1.00 72.38 97 SER A C 1
ATOM 778 O O . SER A 1 97 ? 10.717 6.160 2.049 1.00 72.38 97 SER A O 1
ATOM 780 N N . PHE A 1 98 ? 10.820 6.216 4.284 1.00 76.88 98 PHE A N 1
ATOM 781 C CA . PHE A 1 98 ? 11.886 7.214 4.344 1.00 76.88 98 PHE A CA 1
ATOM 782 C C . PHE A 1 98 ? 13.260 6.634 3.980 1.00 76.88 98 PHE A C 1
ATOM 784 O O . PHE A 1 98 ? 14.085 7.321 3.382 1.00 76.88 98 PHE A O 1
ATOM 791 N N . LEU A 1 99 ? 13.513 5.368 4.322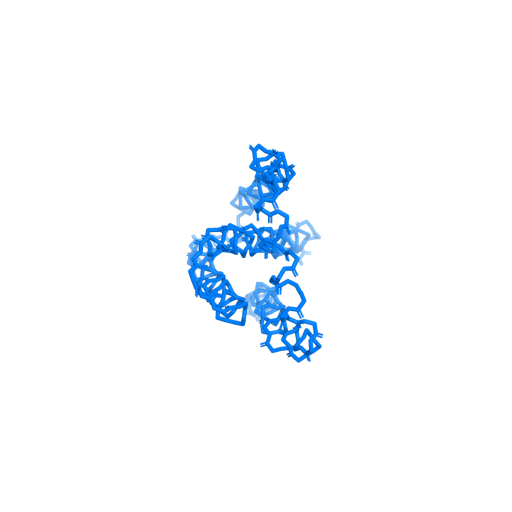 1.00 77.88 99 LEU A N 1
ATOM 792 C CA . LEU A 1 99 ? 14.749 4.669 3.967 1.00 77.88 99 LEU A CA 1
ATOM 793 C C . LEU A 1 99 ? 14.783 4.232 2.502 1.00 77.88 99 LEU A C 1
ATOM 795 O O . LEU A 1 99 ? 15.870 4.096 1.946 1.00 77.88 99 LEU A O 1
ATOM 799 N N . GLN A 1 100 ? 13.627 4.019 1.872 1.00 75.12 100 GLN A N 1
ATOM 800 C CA . GLN A 1 100 ? 13.551 3.504 0.506 1.00 75.12 100 GLN A CA 1
ATOM 801 C C . GLN A 1 100 ? 14.363 4.355 -0.492 1.00 75.12 100 GLN A C 1
ATOM 803 O O . GLN A 1 100 ? 15.226 3.773 -1.146 1.00 75.12 100 GLN A O 1
ATOM 808 N N . PRO A 1 101 ? 14.251 5.700 -0.538 1.00 68.81 101 PRO A N 1
ATOM 809 C CA . PRO A 1 101 ? 15.066 6.512 -1.440 1.00 68.81 101 PRO A CA 1
ATOM 810 C C . PRO A 1 101 ? 16.570 6.391 -1.174 1.00 68.81 101 PRO A C 1
ATOM 812 O O . PRO A 1 101 ? 17.362 6.438 -2.112 1.00 68.81 101 PRO A O 1
ATOM 815 N N . MET A 1 102 ? 16.983 6.213 0.089 1.00 72.69 102 MET A N 1
ATOM 816 C CA . MET A 1 102 ? 18.390 5.974 0.430 1.00 72.69 102 MET A CA 1
ATOM 817 C C . MET A 1 102 ? 18.870 4.625 -0.105 1.00 72.69 102 MET A C 1
ATOM 819 O O . MET A 1 102 ? 19.975 4.548 -0.634 1.00 72.69 102 MET A O 1
ATOM 823 N N . VAL A 1 103 ? 18.053 3.575 -0.023 1.00 72.12 103 VAL A N 1
ATOM 824 C CA . VAL A 1 103 ? 18.394 2.269 -0.600 1.00 72.12 103 VAL A CA 1
ATOM 825 C C . VAL A 1 103 ? 18.479 2.365 -2.120 1.00 72.12 103 VAL A C 1
ATOM 827 O O . VAL A 1 103 ? 19.484 1.945 -2.684 1.00 72.12 103 VAL A O 1
ATOM 830 N N . SER A 1 104 ? 17.509 3.000 -2.783 1.00 67.56 104 SER A N 1
ATOM 831 C CA . SER A 1 104 ? 17.563 3.241 -4.232 1.00 67.56 104 SER A CA 1
ATOM 832 C C . SER A 1 104 ? 18.779 4.081 -4.623 1.00 67.56 104 SER A C 1
ATOM 834 O O . SER A 1 104 ? 19.346 3.877 -5.696 1.00 67.56 104 SER A O 1
ATOM 836 N N . SER A 1 105 ? 19.229 4.986 -3.740 1.00 67.31 105 SER A N 1
ATOM 837 C CA . SER A 1 105 ? 20.411 5.815 -3.985 1.00 67.31 105 SER A CA 1
ATOM 838 C C . SER A 1 105 ? 21.706 5.003 -4.130 1.00 67.31 105 SER A C 1
ATOM 840 O O . SER A 1 105 ? 22.600 5.393 -4.879 1.00 67.31 105 SER A O 1
ATOM 842 N N . LEU A 1 106 ? 21.778 3.828 -3.490 1.00 71.62 106 LEU A N 1
ATOM 843 C CA . LEU A 1 106 ? 22.915 2.906 -3.596 1.00 71.62 106 LEU A CA 1
ATOM 844 C C . LEU A 1 106 ? 23.027 2.259 -4.986 1.00 71.62 106 LEU A C 1
ATOM 846 O O . LEU A 1 106 ? 24.090 1.757 -5.339 1.00 71.62 106 LEU A O 1
ATOM 850 N N . TYR A 1 107 ? 21.950 2.291 -5.775 1.00 67.19 107 TYR A N 1
ATOM 851 C CA . TYR A 1 107 ? 21.865 1.700 -7.112 1.00 67.19 107 TYR A CA 1
ATOM 852 C C . TYR A 1 107 ? 21.833 2.748 -8.239 1.0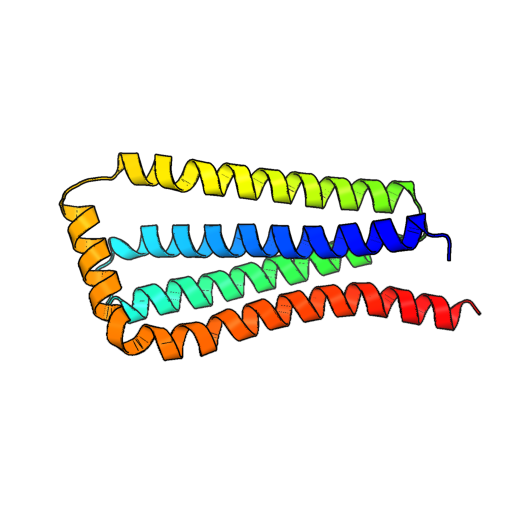0 67.19 107 TYR A C 1
ATOM 854 O O . TYR A 1 107 ? 21.586 2.381 -9.391 1.00 67.19 107 TYR A O 1
ATOM 862 N N . LEU A 1 108 ? 22.102 4.033 -7.937 1.00 66.69 108 LEU A N 1
ATOM 863 C CA . LEU A 1 108 ? 22.106 5.157 -8.892 1.00 66.69 108 LEU A CA 1
ATOM 864 C C . LEU A 1 108 ? 23.248 5.048 -9.907 1.00 66.69 108 LEU A C 1
ATOM 866 O O . LEU A 1 108 ? 24.247 5.761 -9.865 1.00 66.69 108 LEU A O 1
ATOM 870 N N . THR A 1 109 ? 23.065 4.140 -10.848 1.00 77.62 109 THR A N 1
ATOM 871 C CA . THR A 1 109 ? 23.873 3.981 -12.051 1.00 77.62 109 THR A CA 1
ATOM 872 C C . THR A 1 109 ? 23.158 4.652 -13.222 1.00 77.62 109 THR A C 1
ATOM 874 O O . THR A 1 109 ? 21.931 4.765 -13.220 1.00 77.62 109 THR A O 1
ATOM 877 N N . GLU A 1 110 ? 23.890 5.070 -14.259 1.00 81.00 110 GLU A N 1
ATOM 878 C CA . GLU A 1 110 ? 23.277 5.585 -15.500 1.00 81.00 110 GLU A CA 1
ATOM 879 C C . GLU A 1 110 ? 22.250 4.602 -16.081 1.00 81.00 110 GLU A C 1
ATOM 881 O O . GLU A 1 110 ? 21.187 5.001 -16.550 1.00 81.00 110 GLU A O 1
ATOM 886 N N . MET A 1 111 ? 22.526 3.299 -15.967 1.00 83.19 111 MET A N 1
ATOM 887 C CA . MET A 1 111 ? 21.603 2.237 -16.361 1.00 83.19 111 MET A CA 1
ATOM 888 C C . MET A 1 111 ? 20.263 2.330 -15.616 1.00 83.19 111 MET A C 1
ATOM 890 O O . MET A 1 111 ? 19.212 2.252 -16.248 1.00 83.19 111 MET A O 1
ATOM 894 N N . TYR A 1 112 ? 20.280 2.529 -14.295 1.00 84.69 112 TYR A N 1
ATOM 895 C CA . TYR A 1 112 ? 19.060 2.667 -13.497 1.00 84.69 112 TYR A CA 1
ATOM 896 C C . TYR A 1 112 ? 18.226 3.883 -13.926 1.00 84.69 112 TYR A C 1
ATOM 898 O O . TYR A 1 112 ? 17.012 3.767 -14.104 1.00 84.69 112 TYR A O 1
ATOM 906 N N . TYR A 1 113 ? 18.870 5.033 -14.153 1.00 83.94 113 TYR A N 1
ATOM 907 C CA . TYR A 1 113 ? 18.179 6.235 -14.627 1.00 83.94 113 TYR A CA 1
ATOM 908 C C . TYR A 1 113 ? 17.537 6.026 -16.001 1.00 83.94 113 TYR A C 1
ATOM 910 O O . TYR A 1 113 ? 16.371 6.376 -16.185 1.00 83.94 113 TYR A O 1
ATOM 918 N N . ASN A 1 114 ? 18.247 5.383 -16.931 1.00 87.88 114 ASN A N 1
ATOM 919 C CA . ASN A 1 114 ? 17.720 5.074 -18.261 1.00 87.88 114 ASN A CA 1
ATOM 920 C C . ASN A 1 114 ? 16.518 4.118 -18.201 1.00 87.88 114 ASN A C 1
ATOM 922 O O . ASN A 1 114 ? 15.529 4.324 -18.909 1.00 87.88 114 ASN A O 1
ATOM 926 N N . LEU A 1 115 ? 16.561 3.104 -17.329 1.00 87.25 115 LEU A N 1
ATOM 927 C CA . LEU A 1 115 ? 15.438 2.184 -17.111 1.00 87.25 115 LEU A CA 1
ATOM 928 C C . LEU A 1 115 ? 14.215 2.914 -16.545 1.00 87.25 115 LEU A C 1
ATOM 930 O O . LEU A 1 115 ? 13.110 2.762 -17.066 1.00 87.25 115 LEU A O 1
ATOM 934 N N . LYS A 1 116 ? 14.407 3.757 -15.524 1.00 86.12 116 LYS A N 1
ATOM 935 C CA . LYS A 1 116 ? 13.333 4.573 -14.935 1.00 86.12 116 LYS A CA 1
ATOM 936 C C . LYS A 1 116 ? 12.727 5.549 -15.941 1.00 86.12 116 LYS A C 1
ATOM 938 O O . LYS A 1 116 ? 11.506 5.678 -15.994 1.00 86.12 116 LYS A O 1
ATOM 943 N N . GLN A 1 117 ? 13.552 6.212 -16.747 1.00 86.94 117 GLN A N 1
ATOM 944 C CA . GLN A 1 117 ? 13.074 7.124 -17.782 1.00 86.94 117 GLN A CA 1
ATOM 945 C C . GLN A 1 117 ? 12.237 6.378 -18.829 1.00 86.94 117 GLN A C 1
ATOM 947 O O . GLN A 1 117 ? 11.101 6.771 -19.088 1.00 86.94 117 GLN A O 1
ATOM 952 N N . THR A 1 118 ? 12.747 5.255 -19.345 1.00 88.56 118 THR A N 1
ATOM 953 C CA . THR A 1 118 ? 12.033 4.406 -20.316 1.00 88.56 118 THR A CA 1
ATOM 954 C C . THR A 1 118 ? 10.695 3.916 -19.756 1.00 88.56 118 THR A C 1
ATOM 956 O O . THR A 1 118 ? 9.680 3.910 -20.455 1.00 88.56 118 THR A O 1
ATOM 959 N N . TYR A 1 119 ? 10.673 3.535 -18.476 1.00 87.00 119 TYR A N 1
ATOM 960 C CA . TYR A 1 119 ? 9.459 3.118 -17.783 1.00 87.00 119 TYR A CA 1
ATOM 961 C C . TYR A 1 119 ? 8.402 4.230 -17.745 1.00 87.00 119 TYR A C 1
ATOM 963 O O . TYR A 1 119 ? 7.277 4.018 -18.197 1.00 87.00 119 TYR A O 1
ATOM 971 N N . TYR A 1 120 ? 8.749 5.428 -17.263 1.00 85.25 120 TYR A N 1
ATOM 972 C CA . TYR A 1 120 ? 7.780 6.523 -17.148 1.00 85.25 120 TYR A CA 1
ATOM 973 C C . TYR A 1 120 ? 7.344 7.087 -18.503 1.00 85.25 120 TYR A C 1
ATOM 975 O O . TYR A 1 120 ? 6.171 7.426 -18.670 1.00 85.25 120 TYR A O 1
ATOM 983 N N . GLU A 1 121 ? 8.245 7.154 -19.484 1.00 86.88 121 GLU A N 1
ATOM 984 C CA . GLU A 1 121 ? 7.896 7.543 -20.853 1.00 86.88 121 GLU A CA 1
ATOM 985 C C . GLU A 1 121 ? 6.890 6.562 -21.465 1.00 86.88 121 GLU A C 1
ATOM 987 O O . GLU A 1 121 ? 5.876 6.995 -22.013 1.00 86.88 121 GLU A O 1
ATOM 992 N N . GLY A 1 122 ? 7.099 5.253 -21.281 1.00 85.00 122 GLY A N 1
ATOM 993 C CA . GLY A 1 122 ? 6.180 4.216 -21.755 1.00 85.00 122 GLY A CA 1
ATOM 994 C C . GLY A 1 122 ? 4.801 4.235 -21.084 1.00 85.00 122 GLY A C 1
ATOM 995 O O . GLY A 1 122 ? 3.823 3.775 -21.672 1.00 85.00 122 GLY A O 1
ATOM 996 N N . LEU A 1 123 ? 4.692 4.789 -19.874 1.00 81.81 123 LEU A N 1
ATOM 997 C CA . LEU A 1 123 ? 3.420 4.922 -19.154 1.00 81.81 123 LEU A CA 1
ATOM 998 C C . LEU A 1 123 ? 2.693 6.244 -19.425 1.00 81.81 123 LEU A C 1
ATOM 1000 O O . LEU A 1 123 ? 1.504 6.355 -19.120 1.00 81.81 123 LEU A O 1
ATOM 1004 N N . ARG A 1 124 ? 3.364 7.248 -20.003 1.00 80.62 124 ARG A N 1
ATOM 1005 C CA . ARG A 1 124 ? 2.847 8.619 -20.146 1.00 80.62 124 ARG A CA 1
ATOM 1006 C C . ARG A 1 124 ? 1.482 8.696 -20.837 1.00 80.62 124 ARG A C 1
ATOM 1008 O O . ARG A 1 124 ? 0.645 9.497 -20.431 1.00 80.62 124 ARG A O 1
ATOM 1015 N N . GLU A 1 125 ? 1.237 7.856 -21.838 1.00 69.81 125 GLU A N 1
ATOM 1016 C CA . GLU A 1 125 ? -0.036 7.821 -22.579 1.00 69.81 125 GLU A CA 1
ATOM 1017 C C . GLU A 1 125 ? -1.169 7.105 -21.823 1.00 69.81 125 GLU A C 1
ATOM 1019 O O . GLU A 1 125 ? -2.343 7.334 -22.098 1.00 69.81 125 GLU A O 1
ATOM 1024 N N . HIS A 1 126 ? -0.836 6.274 -20.832 1.00 68.44 126 HIS A N 1
ATOM 1025 C CA . HIS A 1 126 ? -1.785 5.414 -20.115 1.00 68.44 126 HIS A CA 1
ATOM 1026 C C . HIS A 1 126 ? -2.024 5.849 -18.659 1.00 68.44 126 HIS A C 1
ATOM 1028 O O . HIS A 1 126 ? -2.943 5.349 -18.006 1.00 68.44 126 HIS A O 1
ATOM 1034 N N . TYR A 1 127 ? -1.253 6.824 -18.169 1.00 61.72 127 TYR A N 1
ATOM 1035 C CA . TYR A 1 127 ? -1.234 7.285 -16.777 1.00 61.72 127 TYR A CA 1
ATOM 1036 C C . TYR A 1 127 ? -2.616 7.709 -16.245 1.00 61.72 127 TYR A C 1
ATOM 1038 O O . TYR A 1 127 ? -2.986 7.372 -15.119 1.00 61.72 127 TYR A O 1
ATOM 1046 N N . ALA A 1 128 ? -3.410 8.410 -17.064 1.00 56.19 128 ALA A N 1
ATOM 1047 C CA . ALA A 1 128 ? -4.727 8.913 -16.663 1.00 56.19 128 ALA A CA 1
ATOM 1048 C C . ALA A 1 128 ? -5.775 7.797 -16.484 1.00 56.19 128 ALA A C 1
ATOM 1050 O O . ALA A 1 128 ? -6.602 7.860 -15.577 1.00 56.19 128 ALA A O 1
ATOM 1051 N N . VAL A 1 129 ? -5.728 6.755 -17.319 1.00 54.16 129 VAL A N 1
ATOM 1052 C CA . VAL A 1 129 ? -6.654 5.609 -17.248 1.00 54.16 129 VAL A CA 1
ATOM 1053 C C . VAL A 1 129 ? -6.230 4.636 -16.140 1.00 54.16 129 VAL A C 1
ATOM 1055 O O . VAL A 1 129 ? -7.074 4.046 -15.467 1.00 54.16 129 VAL A O 1
ATOM 1058 N N . GLN A 1 130 ? -4.922 4.505 -15.909 1.00 55.31 130 GLN A N 1
ATOM 1059 C CA . GLN A 1 130 ? -4.343 3.579 -14.934 1.00 55.31 130 GLN A CA 1
ATOM 1060 C C . GLN A 1 130 ? -4.532 4.021 -13.479 1.00 55.31 130 GLN A C 1
ATOM 1062 O O . GLN A 1 130 ? -4.932 3.194 -12.658 1.00 55.31 130 GLN A O 1
ATOM 1067 N N . SER A 1 131 ? -4.357 5.314 -13.171 1.00 57.41 131 SER A N 1
ATOM 1068 C CA . SER A 1 131 ? -4.675 5.843 -11.834 1.00 57.41 131 SER A CA 1
ATOM 1069 C C . SER A 1 131 ? -6.140 5.574 -11.466 1.00 57.41 131 SER A C 1
ATOM 1071 O O . SER A 1 131 ? -6.451 5.130 -10.362 1.00 57.41 131 SER A O 1
ATOM 1073 N N . PHE A 1 132 ? -7.058 5.715 -12.425 1.00 49.94 132 PHE A N 1
ATOM 1074 C CA . PHE A 1 132 ? -8.481 5.509 -12.167 1.00 49.94 132 PHE A CA 1
ATOM 1075 C C . PHE A 1 132 ? -8.855 4.037 -11.924 1.00 49.94 132 PHE A C 1
ATOM 1077 O O . PHE A 1 132 ? -9.729 3.755 -11.102 1.00 49.94 132 PHE A O 1
ATOM 1084 N N . ALA A 1 133 ? -8.205 3.095 -12.614 1.00 49.53 133 ALA A N 1
ATOM 1085 C CA . ALA A 1 133 ? -8.563 1.676 -12.578 1.00 49.53 133 ALA A CA 1
ATOM 1086 C C . ALA A 1 133 ? -8.049 0.926 -11.336 1.00 49.53 133 ALA A C 1
ATOM 1088 O O . ALA A 1 133 ? -8.624 -0.102 -10.980 1.00 49.53 133 ALA A O 1
ATOM 1089 N N . ILE A 1 134 ? -6.991 1.419 -10.680 1.00 54.03 134 ILE A N 1
ATOM 1090 C CA . ILE A 1 134 ? -6.299 0.696 -9.597 1.00 54.03 134 ILE A CA 1
ATOM 1091 C C . ILE A 1 134 ? -6.295 1.485 -8.287 1.00 54.03 134 ILE A C 1
ATOM 1093 O O . ILE A 1 134 ? -6.601 0.906 -7.241 1.00 54.03 134 ILE A O 1
ATOM 1097 N N . ASP A 1 135 ? -6.063 2.801 -8.317 1.00 59.78 135 ASP A N 1
ATOM 1098 C CA . ASP A 1 135 ? -6.091 3.590 -7.081 1.00 59.78 135 ASP A CA 1
ATOM 1099 C C . ASP A 1 135 ? -7.513 3.612 -6.504 1.00 59.78 135 ASP A C 1
ATOM 1101 O O . ASP A 1 135 ? -7.708 3.443 -5.299 1.00 59.78 135 ASP A O 1
ATOM 1105 N N . THR A 1 136 ? -8.535 3.725 -7.357 1.00 60.06 136 THR A N 1
ATOM 1106 C CA . THR A 1 136 ? -9.938 3.808 -6.924 1.00 60.06 136 THR A CA 1
ATOM 1107 C C . THR A 1 136 ? -10.416 2.556 -6.169 1.00 60.06 136 THR A C 1
ATOM 1109 O O . THR A 1 136 ? -10.984 2.714 -5.082 1.00 60.06 136 THR A O 1
ATOM 1112 N N . PRO A 1 137 ? -10.181 1.310 -6.640 1.00 59.31 137 PRO A N 1
ATOM 1113 C CA . PRO A 1 137 ? -10.476 0.103 -5.860 1.00 59.31 137 PRO A CA 1
ATOM 1114 C C . PRO A 1 137 ? -9.731 0.020 -4.524 1.00 59.31 137 PRO A C 1
ATOM 1116 O O . PRO A 1 137 ? -10.339 -0.339 -3.514 1.00 59.31 137 PRO A O 1
ATOM 1119 N N . VAL A 1 138 ? -8.446 0.387 -4.492 1.00 61.19 138 VAL A N 1
ATOM 1120 C CA . VAL A 1 138 ? -7.621 0.380 -3.271 1.00 61.19 138 VAL A CA 1
ATOM 1121 C C . VAL A 1 138 ? -8.162 1.377 -2.241 1.00 61.19 138 VAL A C 1
ATOM 1123 O O . VAL A 1 138 ? -8.337 1.049 -1.064 1.00 61.19 138 VAL A O 1
ATOM 1126 N N . TRP A 1 139 ? -8.505 2.590 -2.678 1.00 65.06 139 TRP A N 1
ATOM 1127 C CA . TRP A 1 139 ? -9.162 3.595 -1.840 1.00 65.06 139 TRP A CA 1
ATOM 1128 C C . TRP A 1 139 ? -10.541 3.134 -1.364 1.00 65.06 139 TRP A C 1
ATOM 1130 O O . TRP A 1 139 ? -10.870 3.271 -0.185 1.00 65.06 139 TRP A O 1
ATOM 1140 N N . THR A 1 140 ? -11.322 2.510 -2.243 1.00 62.22 140 THR A N 1
ATOM 1141 C CA . THR A 1 140 ? -12.636 1.952 -1.898 1.00 62.22 140 THR A CA 1
ATOM 1142 C C . THR A 1 140 ? -12.516 0.875 -0.820 1.00 62.22 140 THR A C 1
ATOM 1144 O O . THR A 1 140 ? -13.280 0.892 0.145 1.00 62.22 140 THR A O 1
ATOM 1147 N N . LEU A 1 141 ? -11.521 -0.014 -0.908 1.00 63.69 141 LEU A N 1
ATOM 1148 C CA . LEU A 1 141 ? -11.273 -1.044 0.102 1.00 63.69 141 LEU A CA 1
ATOM 1149 C C . LEU A 1 141 ? -10.955 -0.422 1.473 1.00 63.69 141 LEU A C 1
ATOM 1151 O O . LEU A 1 141 ? -11.507 -0.851 2.489 1.00 63.69 141 LEU A O 1
ATOM 1155 N N . LYS A 1 142 ? -10.128 0.634 1.503 1.00 65.31 142 LYS A N 1
ATOM 1156 C CA . LYS A 1 142 ? -9.804 1.403 2.721 1.00 65.31 142 LYS A CA 1
ATOM 1157 C C . LYS A 1 142 ? -11.053 2.031 3.348 1.00 65.31 142 LYS A C 1
ATOM 1159 O O . LYS A 1 142 ? -11.258 1.919 4.557 1.00 65.31 142 LYS A O 1
ATOM 1164 N N . TYR A 1 143 ? -11.940 2.614 2.543 1.00 65.94 143 TYR A N 1
ATOM 1165 C CA . TYR A 1 143 ? -13.210 3.146 3.043 1.00 65.94 143 TYR A CA 1
ATOM 1166 C C . TYR A 1 143 ? -14.155 2.051 3.548 1.00 65.94 143 TYR A C 1
ATOM 1168 O O . TYR A 1 143 ? -14.780 2.231 4.592 1.00 65.94 143 TYR A O 1
ATOM 1176 N N . VAL A 1 144 ? -14.217 0.896 2.879 1.00 65.31 144 VAL A N 1
ATOM 1177 C CA . VAL A 1 144 ? -15.000 -0.265 3.335 1.00 65.31 144 VAL A CA 1
ATOM 1178 C C . VAL A 1 144 ? -14.484 -0.788 4.677 1.00 65.31 144 VAL A C 1
ATOM 1180 O O . VAL A 1 144 ? -15.289 -1.099 5.550 1.00 65.31 144 VAL A O 1
ATOM 1183 N N . ILE A 1 145 ? -13.166 -0.836 4.894 1.00 64.06 145 ILE A N 1
ATOM 1184 C CA . ILE A 1 145 ? -12.567 -1.189 6.192 1.00 64.06 145 ILE A CA 1
ATOM 1185 C C . ILE A 1 145 ? -13.068 -0.258 7.292 1.00 64.06 145 ILE A C 1
ATOM 1187 O O . ILE A 1 145 ? -13.566 -0.716 8.323 1.00 64.06 145 ILE A O 1
ATOM 1191 N N . MET A 1 146 ? -12.940 1.049 7.067 1.00 65.44 146 MET A N 1
ATOM 1192 C CA . MET A 1 146 ? -13.346 2.059 8.035 1.00 65.44 146 MET A CA 1
ATOM 1193 C C . MET A 1 146 ? -14.853 1.973 8.310 1.00 65.44 146 MET A C 1
ATOM 1195 O O . MET A 1 146 ? -15.269 1.957 9.467 1.00 65.44 146 MET A O 1
ATOM 1199 N N . ALA A 1 147 ? -15.663 1.809 7.261 1.00 61.66 147 ALA A N 1
ATOM 1200 C CA . ALA A 1 147 ? -17.105 1.630 7.367 1.00 61.66 147 ALA A CA 1
ATOM 1201 C C . ALA A 1 147 ? -17.478 0.353 8.133 1.00 61.66 147 ALA A C 1
ATOM 1203 O O . ALA A 1 147 ? -18.344 0.408 8.995 1.00 61.66 147 ALA A O 1
ATOM 1204 N N . LEU A 1 148 ? -16.816 -0.784 7.895 1.00 62.59 148 LEU A N 1
ATOM 1205 C CA . LEU A 1 148 ? -17.072 -2.036 8.619 1.00 62.59 148 LEU A CA 1
ATOM 1206 C C . LEU A 1 148 ? -16.700 -1.939 10.102 1.00 62.59 148 LEU A C 1
ATOM 1208 O O . LEU A 1 148 ? -17.413 -2.494 10.939 1.00 62.59 148 LEU A O 1
ATOM 1212 N N . LEU A 1 149 ? -15.613 -1.240 10.438 1.00 63.78 149 LEU A N 1
ATOM 1213 C CA . LEU A 1 149 ? -15.231 -0.994 11.831 1.00 63.78 149 LEU A CA 1
ATOM 1214 C C . LEU A 1 149 ? -16.259 -0.120 12.551 1.00 63.78 149 LEU A C 1
ATOM 1216 O O . LEU A 1 149 ? -16.643 -0.445 13.671 1.00 63.78 149 LEU A O 1
ATOM 1220 N N . ILE A 1 150 ? -16.747 0.929 11.888 1.00 62.38 150 ILE A N 1
ATOM 1221 C CA . ILE A 1 150 ? -17.790 1.814 12.419 1.00 62.38 150 ILE A CA 1
ATOM 1222 C C . ILE A 1 150 ? -19.138 1.073 12.524 1.00 62.38 150 ILE A C 1
ATOM 1224 O O . ILE A 1 150 ? -19.799 1.124 13.557 1.00 62.38 150 ILE A O 1
ATOM 1228 N N . LEU A 1 151 ? -19.547 0.335 11.486 1.00 56.34 151 LEU A N 1
ATOM 1229 C CA . LEU A 1 151 ? -20.841 -0.358 11.415 1.00 56.34 151 LEU A CA 1
ATOM 1230 C C . LEU A 1 151 ? -20.948 -1.548 12.372 1.00 56.34 151 LEU A C 1
ATOM 1232 O O . LEU A 1 151 ? -22.023 -1.776 12.926 1.00 56.34 151 LEU A O 1
ATOM 1236 N N . LYS A 1 152 ? -19.861 -2.305 12.588 1.00 58.97 152 LYS A N 1
ATOM 1237 C CA . LYS A 1 152 ? -19.828 -3.373 13.603 1.00 58.97 152 LYS A CA 1
ATOM 1238 C C . LYS A 1 152 ? -20.151 -2.808 14.992 1.00 58.97 152 LYS A C 1
ATOM 1240 O O . LYS A 1 152 ? -20.843 -3.466 15.761 1.00 58.97 152 LYS A O 1
ATOM 1245 N N . ASP A 1 153 ? -19.703 -1.589 15.269 1.00 54.00 153 ASP A N 1
ATOM 1246 C CA . ASP A 1 153 ? -19.928 -0.896 16.537 1.00 54.00 153 ASP A CA 1
ATOM 1247 C C . ASP A 1 153 ? -21.354 -0.318 16.640 1.00 54.00 153 ASP A C 1
ATOM 1249 O O . ASP A 1 153 ? -22.011 -0.466 17.668 1.00 54.00 153 ASP A O 1
ATOM 1253 N N . ILE A 1 154 ? -21.895 0.243 15.547 1.00 49.41 154 ILE A N 1
ATOM 1254 C CA . ILE A 1 154 ? -23.290 0.728 15.485 1.00 49.41 154 ILE A CA 1
ATOM 1255 C C . ILE A 1 154 ? -24.296 -0.418 15.662 1.00 49.41 154 ILE A C 1
ATOM 1257 O O . ILE A 1 154 ? -25.297 -0.253 16.357 1.00 49.41 154 ILE A O 1
ATOM 1261 N N . LYS A 1 155 ? -24.052 -1.584 15.049 1.00 43.88 155 LYS A N 1
ATOM 1262 C CA . LYS A 1 155 ? -24.943 -2.746 15.186 1.00 43.88 155 LYS A CA 1
ATOM 1263 C C . LYS A 1 155 ? -24.928 -3.289 16.617 1.00 43.88 155 LYS A C 1
ATOM 1265 O O . LYS A 1 155 ? -25.990 -3.512 17.180 1.00 43.88 155 LYS A O 1
ATOM 1270 N N . TYR A 1 156 ? -23.747 -3.374 17.232 1.00 44.69 156 TYR A N 1
ATOM 1271 C CA . TYR A 1 156 ? -23.611 -3.744 18.641 1.00 44.69 156 TYR A CA 1
ATOM 1272 C C . TYR A 1 156 ? -24.371 -2.781 19.565 1.00 44.69 156 TYR A C 1
ATOM 1274 O O . TYR A 1 156 ? -25.074 -3.230 20.461 1.00 44.69 156 TYR A O 1
ATOM 1282 N N . PHE A 1 157 ? -24.305 -1.469 19.301 1.00 32.53 157 PHE A N 1
ATOM 1283 C CA . PHE A 1 157 ? -25.040 -0.438 20.045 1.00 32.53 157 PHE A CA 1
ATOM 1284 C C . PHE A 1 157 ? -26.564 -0.554 19.895 1.00 32.53 157 PHE A C 1
ATOM 1286 O O . PHE A 1 157 ? -27.297 -0.286 20.840 1.00 32.53 157 PHE A O 1
ATOM 1293 N N . LYS A 1 158 ? -27.046 -0.965 18.717 1.00 32.78 158 LYS A N 1
ATOM 1294 C CA . LYS A 1 158 ? -28.475 -1.185 18.455 1.00 32.78 158 LYS A CA 1
ATOM 1295 C C . LYS A 1 158 ? -29.006 -2.465 19.111 1.00 32.78 158 LYS A C 1
ATOM 1297 O O . LYS A 1 158 ? -30.184 -2.517 19.424 1.00 32.78 158 LYS A O 1
ATOM 1302 N N . ASP A 1 159 ? -28.141 -3.456 19.317 1.00 41.97 159 ASP A N 1
ATOM 1303 C CA . ASP A 1 159 ? -28.478 -4.731 19.961 1.00 41.97 159 ASP A CA 1
ATOM 1304 C C . ASP A 1 159 ? -28.324 -4.683 21.506 1.00 41.97 159 ASP A C 1
ATOM 1306 O O . ASP A 1 159 ? -28.700 -5.634 22.186 1.00 41.97 159 ASP A O 1
ATOM 1310 N N . THR A 1 160 ? -27.766 -3.599 22.075 1.00 40.38 160 THR A N 1
ATOM 1311 C CA . THR A 1 160 ? -27.584 -3.392 23.536 1.00 40.38 160 THR A CA 1
ATOM 1312 C C . THR A 1 160 ? -28.512 -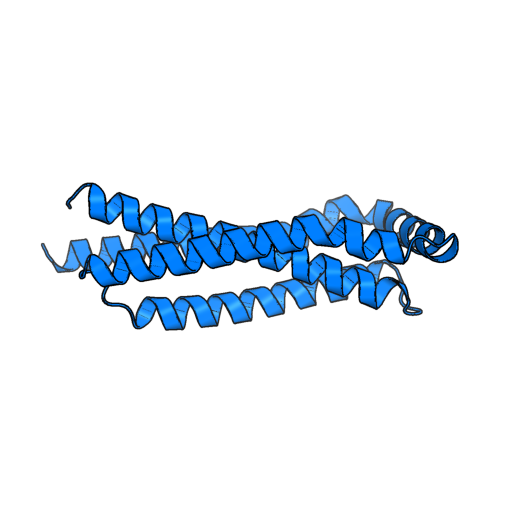2.340 24.162 1.00 40.38 160 THR A C 1
ATOM 1314 O O . THR A 1 160 ? -28.415 -2.098 25.367 1.00 40.38 160 THR A O 1
ATOM 1317 N N . ILE A 1 161 ? -29.405 -1.728 23.376 1.00 39.44 161 ILE A N 1
ATOM 1318 C CA . ILE A 1 161 ? -30.513 -0.867 23.836 1.00 39.44 161 ILE A CA 1
ATOM 1319 C C . ILE A 1 161 ? -31.812 -1.648 23.674 1.00 39.44 161 ILE A C 1
ATOM 1321 O O . ILE A 1 161 ? -32.638 -1.596 24.610 1.00 39.44 161 ILE A O 1
#

Mean predicted aligned error: 9.4 Å

Solvent-accessible surface area (backbone atoms only — not comparable to full-atom values): 8671 Å² total; per-residue (Å²): 133,62,71,68,59,58,52,51,51,51,50,35,41,52,32,45,43,51,26,52,51,37,49,41,53,50,45,27,51,52,42,37,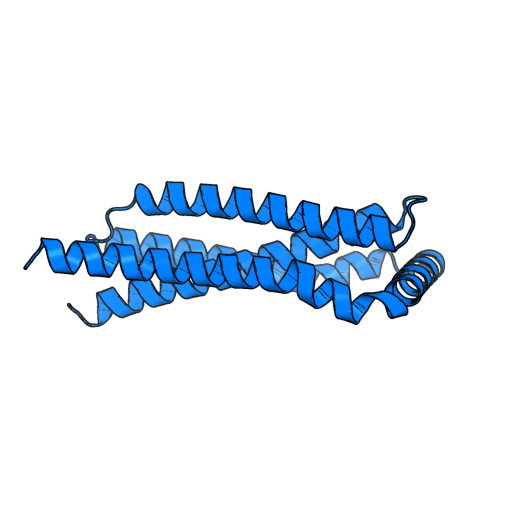62,63,42,61,79,44,97,64,52,44,65,55,37,52,49,51,17,51,53,50,25,50,52,51,48,52,52,51,48,55,50,50,51,58,52,57,71,74,50,62,78,87,39,69,72,54,46,51,53,51,34,50,50,31,47,51,49,28,52,51,32,51,53,51,60,64,44,44,61,60,58,54,57,78,57,75,41,74,68,49,53,52,45,53,50,53,35,53,62,64,38,62,88,48,48,77,62,49,51,59,70,51,52,48,58,56,53,48,50,45,50,50,51,41,49,50,60,52,48,57,51,53,53,52,55,66,75,73,110

pLDDT: mean 73.68, std 12.81, range [32.53, 91.94]

Organism: NCBI:txid477690

Sequence (161 aa):
MTPNKTIGLLGTGIFLCLTLQGFSFLSFTILEEILLFSPLSPMLIYGISAYGTLLFELLLFVYALKRIKKIDLDQPPSLKRVFWTFLIAFIFTQVLSFLQPMVSSLYLTEMYYNLKQTYYEGLREHYAVQSFAIDTPVWTLKYVIMALLILKDIKYFKDTI

Secondary structure (DSSP, 8-state):
--HHHHHHHHHHHHHHHHHHHHHHHHHHHHHHHHHTTSS--HHHHHHHHHHHHHHHHHHHHHHHHHHHHTS-TT-HHHHHHHHHHHHHHHHHHHHHHHHHHHHHHTT--HHHHHHHHHHHHHHTTTHHHHHHHHHHHHHHHHHHHHHHHHHHHHHHHHH--